Protein AF-A0A4S3LPV0-F1 (afdb_monomer)

Secondary structure (DSSP, 8-state):
-----TT---EEEEETTT--EEEEEEETTTTEEEEEE-S-GGGPPPPEEESS--TTEEE----

Mean predicted aligned error: 6.15 Å

pLDDT: mean 79.86, std 12.04, range [42.94, 90.88]

Foldseek 3Di:
DDDADLVQDWFWKAQQVPRFIWIWGQDPVVCWIWIGTDDDCVVDDDIDIGNDDDPRIDGPDPD

Structure (mmCIF, N/CA/C/O backbone):
data_AF-A0A4S3LPV0-F1
#
_entry.id   AF-A0A4S3LPV0-F1
#
loop_
_atom_site.group_PDB
_atom_site.id
_atom_site.type_symbol
_atom_site.label_atom_id
_atom_site.label_alt_id
_atom_site.label_comp_id
_atom_site.label_asym_id
_atom_site.label_entity_id
_atom_site.label_seq_id
_atom_site.pdbx_PDB_ins_code
_atom_site.Cartn_x
_atom_site.Cartn_y
_atom_site.Cartn_z
_atom_site.occupancy
_atom_site.B_iso_or_equiv
_atom_site.auth_seq_id
_atom_site.auth_comp_id
_atom_site.auth_asym_id
_atom_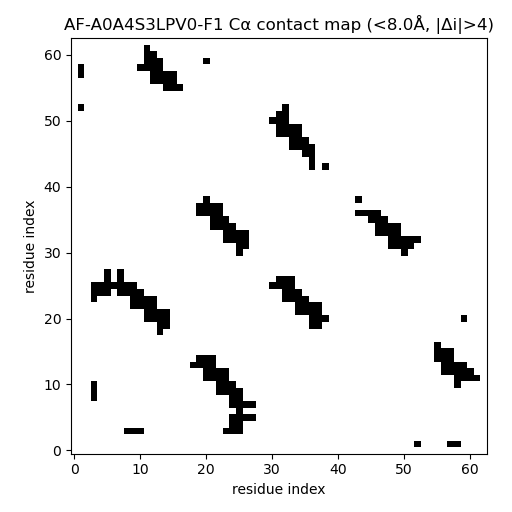site.auth_atom_id
_atom_site.pdbx_PDB_model_num
ATOM 1 N N . MET A 1 1 ? 6.884 -8.281 7.251 1.00 52.47 1 MET A N 1
ATOM 2 C CA . M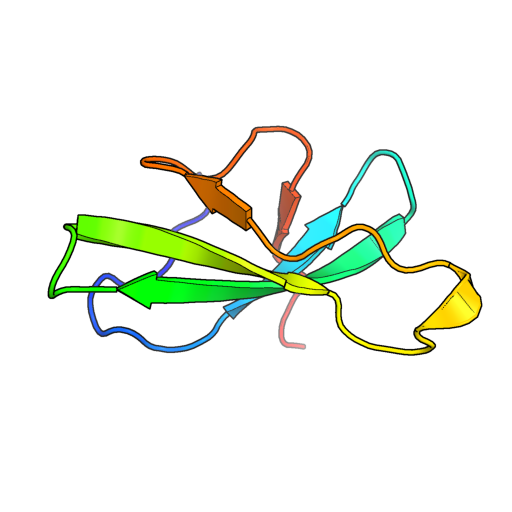ET A 1 1 ? 5.452 -7.986 7.015 1.00 52.47 1 MET A CA 1
ATOM 3 C C . MET A 1 1 ? 5.337 -6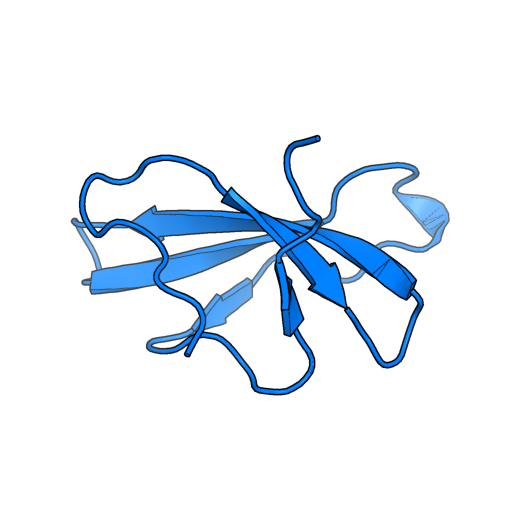.501 6.710 1.00 52.47 1 MET A C 1
ATOM 5 O O . MET A 1 1 ? 5.918 -5.719 7.451 1.00 52.47 1 MET A O 1
ATOM 9 N N . LEU A 1 2 ? 4.683 -6.108 5.615 1.00 63.41 2 LEU A N 1
ATOM 10 C CA . LEU A 1 2 ? 4.449 -4.689 5.327 1.00 63.41 2 LEU A CA 1
ATOM 11 C C . LEU A 1 2 ? 3.442 -4.154 6.339 1.00 63.41 2 LEU A C 1
ATOM 13 O O . LEU A 1 2 ? 2.358 -4.714 6.468 1.00 63.41 2 LEU A O 1
ATOM 17 N N . ASN A 1 3 ? 3.809 -3.104 7.065 1.00 66.31 3 ASN A N 1
ATOM 18 C CA . ASN A 1 3 ? 2.919 -2.471 8.026 1.00 66.31 3 ASN A CA 1
ATOM 19 C C . ASN A 1 3 ? 2.442 -1.144 7.435 1.00 66.31 3 ASN A C 1
ATOM 21 O O . ASN A 1 3 ? 3.135 -0.135 7.553 1.00 66.31 3 ASN A O 1
ATOM 25 N N . ILE A 1 4 ? 1.291 -1.146 6.756 1.00 66.75 4 ILE A N 1
ATOM 26 C CA . ILE A 1 4 ? 0.631 0.115 6.408 1.00 66.75 4 ILE A CA 1
ATOM 27 C C . ILE A 1 4 ? -0.053 0.623 7.677 1.00 66.75 4 ILE A C 1
ATOM 29 O O . ILE A 1 4 ? -0.915 -0.081 8.220 1.00 66.75 4 ILE A O 1
ATOM 33 N N . PRO A 1 5 ? 0.293 1.830 8.151 1.00 70.00 5 PRO A N 1
ATOM 34 C CA . PRO A 1 5 ? -0.335 2.403 9.324 1.00 70.00 5 PRO A CA 1
ATOM 35 C C . PRO A 1 5 ? -1.853 2.487 9.142 1.00 70.00 5 PRO A C 1
ATOM 37 O O . PRO A 1 5 ? -2.345 3.058 8.169 1.00 70.00 5 PRO A O 1
ATOM 40 N N . LYS A 1 6 ? -2.608 2.002 10.133 1.00 69.56 6 LYS A N 1
ATOM 41 C CA . LYS A 1 6 ? -4.068 2.205 10.198 1.00 69.56 6 LYS A CA 1
ATOM 42 C C . LYS A 1 6 ? -4.465 3.672 10.429 1.00 69.56 6 LYS A C 1
ATOM 44 O O . LYS A 1 6 ? -5.646 3.983 10.474 1.00 69.56 6 LYS A O 1
ATOM 49 N N . SER A 1 7 ? -3.495 4.580 10.557 1.00 69.81 7 SER A N 1
ATOM 50 C CA . SER A 1 7 ? -3.719 6.023 10.691 1.00 69.81 7 SER A CA 1
ATOM 51 C C . SER A 1 7 ? -4.176 6.703 9.394 1.00 69.81 7 SER A C 1
ATOM 53 O O . SER A 1 7 ? -4.358 7.914 9.383 1.00 69.81 7 SER A O 1
ATOM 55 N N . GLY A 1 8 ? -4.315 5.955 8.292 1.00 68.31 8 GLY A N 1
ATOM 56 C CA . GLY A 1 8 ? -4.657 6.489 6.968 1.00 68.31 8 GLY A CA 1
ATOM 57 C C . GLY A 1 8 ? -3.497 7.155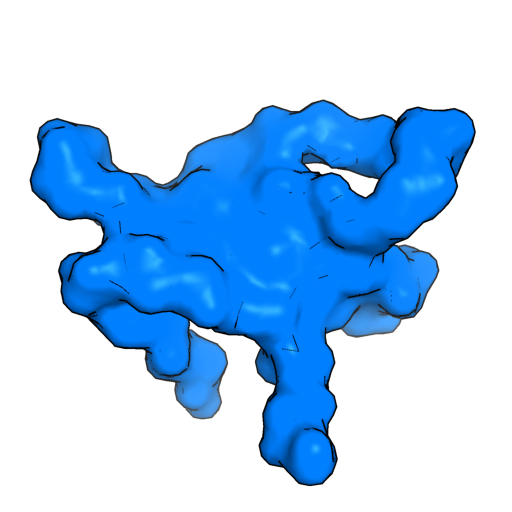 6.241 1.00 68.31 8 GLY A C 1
ATOM 58 O O . GLY A 1 8 ? -3.673 7.654 5.131 1.00 68.31 8 GLY A O 1
ATOM 59 N N . LYS A 1 9 ? -2.291 7.126 6.822 1.00 80.94 9 LYS A N 1
ATOM 60 C CA . LYS A 1 9 ? -1.092 7.615 6.146 1.00 80.94 9 LYS A CA 1
ATOM 61 C C . LYS A 1 9 ? -0.862 6.807 4.871 1.00 80.94 9 LYS A C 1
ATOM 63 O O . LYS A 1 9 ? -0.819 5.577 4.903 1.00 80.94 9 LYS A O 1
ATOM 68 N N . GLN A 1 10 ? -0.692 7.519 3.766 1.00 85.00 10 GLN A N 1
ATOM 69 C CA . GLN A 1 10 ? -0.358 6.910 2.492 1.00 85.00 10 GLN A CA 1
ATOM 70 C C . GLN A 1 10 ? 1.082 6.382 2.531 1.00 85.00 10 GLN A C 1
ATOM 72 O O . GLN A 1 10 ? 1.999 7.064 2.994 1.00 85.00 10 GLN A O 1
ATOM 77 N N . VAL A 1 11 ? 1.266 5.152 2.067 1.00 86.69 11 VAL A N 1
ATOM 78 C CA . VAL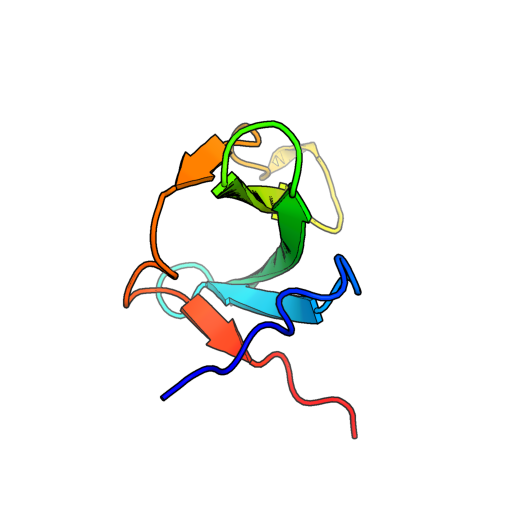 A 1 11 ? 2.551 4.461 1.984 1.00 86.69 11 VAL A CA 1
ATOM 79 C C . VAL A 1 11 ? 2.829 4.130 0.529 1.00 86.69 11 VAL A C 1
ATOM 81 O O . VAL A 1 11 ? 1.973 3.581 -0.167 1.00 86.69 11 VAL A O 1
ATOM 84 N N . SER A 1 12 ? 4.040 4.436 0.082 1.00 88.69 12 SER A N 1
ATOM 85 C CA . SER A 1 12 ? 4.506 4.053 -1.244 1.00 88.69 12 SER A CA 1
ATOM 86 C C . SER A 1 12 ? 4.808 2.556 -1.280 1.00 88.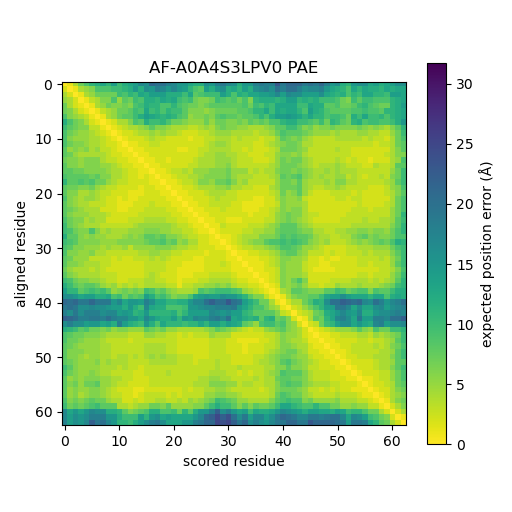69 12 SER A C 1
ATOM 88 O O . SER A 1 12 ? 5.592 2.027 -0.489 1.00 88.69 12 SER A O 1
ATOM 90 N N . LEU A 1 13 ? 4.185 1.868 -2.225 1.00 89.00 13 LEU A N 1
ATOM 91 C CA . LEU A 1 13 ? 4.383 0.462 -2.526 1.00 89.00 13 LEU A CA 1
ATOM 92 C C . LEU A 1 13 ? 4.884 0.289 -3.957 1.00 89.00 13 LEU A C 1
ATOM 94 O O . LEU A 1 13 ? 4.714 1.141 -4.829 1.00 89.00 13 LEU A O 1
ATOM 98 N N . ARG A 1 14 ? 5.458 -0.875 -4.219 1.00 88.44 14 ARG A N 1
ATOM 99 C CA . ARG A 1 14 ? 5.809 -1.330 -5.555 1.00 88.44 14 ARG A CA 1
ATOM 100 C C . ARG A 1 14 ? 5.205 -2.702 -5.791 1.00 88.44 14 ARG A C 1
ATOM 102 O O . ARG A 1 14 ? 5.223 -3.554 -4.909 1.00 88.44 14 ARG A O 1
ATOM 109 N N . ASN A 1 15 ? 4.658 -2.928 -6.978 1.00 86.56 15 ASN A N 1
ATOM 110 C CA . ASN A 1 15 ? 4.236 -4.260 -7.381 1.00 86.56 15 ASN A CA 1
ATOM 111 C C . ASN A 1 15 ? 5.465 -5.045 -7.858 1.00 86.56 15 ASN A C 1
ATOM 113 O O . ASN A 1 15 ? 6.031 -4.715 -8.897 1.00 86.56 15 ASN A O 1
ATOM 117 N N . LYS A 1 16 ? 5.854 -6.098 -7.141 1.00 85.88 16 LYS A N 1
ATOM 118 C CA . LYS A 1 16 ? 7.005 -6.956 -7.462 1.00 85.88 16 LYS A CA 1
ATOM 119 C C . LYS A 1 16 ? 6.908 -7.599 -8.840 1.00 85.88 16 LYS A C 1
ATOM 121 O O . LYS A 1 16 ? 7.917 -7.792 -9.505 1.00 85.88 16 LYS A O 1
ATOM 126 N N . ARG A 1 17 ? 5.691 -7.924 -9.284 1.00 83.12 17 ARG A N 1
ATOM 127 C CA . ARG A 1 17 ? 5.465 -8.617 -10.557 1.00 83.12 17 ARG A CA 1
ATOM 128 C C . ARG A 1 17 ? 5.607 -7.689 -11.756 1.00 83.12 17 ARG A C 1
ATOM 130 O O . ARG A 1 17 ? 6.066 -8.122 -12.803 1.00 83.12 17 ARG A O 1
ATOM 137 N N . THR A 1 18 ? 5.158 -6.440 -11.634 1.00 81.06 18 THR A N 1
ATOM 138 C CA . THR A 1 18 ? 5.128 -5.494 -12.765 1.00 81.06 18 THR A CA 1
ATOM 139 C C . THR A 1 18 ? 6.114 -4.338 -12.624 1.00 81.06 18 THR A C 1
ATOM 141 O O . THR A 1 18 ? 6.215 -3.519 -13.528 1.00 81.06 18 THR A O 1
ATOM 144 N N . GLY A 1 19 ? 6.785 -4.208 -11.480 1.00 82.94 19 GLY A N 1
ATOM 145 C CA . GLY A 1 19 ? 7.665 -3.090 -11.143 1.00 82.94 19 GLY A CA 1
ATOM 146 C C . GLY A 1 19 ? 6.953 -1.749 -10.932 1.00 82.94 19 GLY A C 1
ATOM 147 O O . GLY A 1 19 ? 7.630 -0.762 -10.647 1.00 82.94 19 GLY A O 1
ATOM 148 N N . ALA A 1 20 ? 5.623 -1.705 -11.062 1.00 85.19 20 ALA A N 1
ATOM 149 C CA . ALA A 1 20 ? 4.829 -0.478 -11.036 1.00 85.19 20 ALA A CA 1
ATOM 150 C C . ALA A 1 20 ? 4.761 0.126 -9.629 1.00 85.19 20 ALA A C 1
ATOM 152 O O . ALA A 1 20 ? 4.630 -0.613 -8.650 1.00 85.19 20 ALA A O 1
ATOM 153 N N . ALA A 1 21 ? 4.796 1.455 -9.545 1.00 87.88 21 ALA A N 1
ATOM 154 C CA . ALA A 1 21 ? 4.626 2.190 -8.298 1.00 87.88 21 ALA A CA 1
ATOM 155 C C . ALA A 1 21 ? 3.141 2.331 -7.942 1.00 87.88 21 ALA A C 1
ATOM 157 O O . ALA A 1 21 ? 2.291 2.575 -8.800 1.00 87.88 21 ALA A O 1
ATOM 158 N N . TRP A 1 22 ? 2.843 2.160 -6.662 1.00 89.50 22 TRP A N 1
ATOM 159 C CA . TRP A 1 22 ? 1.515 2.278 -6.085 1.00 89.50 22 TRP A CA 1
ATOM 160 C C . TRP A 1 22 ? 1.601 3.048 -4.778 1.00 89.50 22 TRP A C 1
ATOM 162 O O . TRP A 1 22 ? 2.634 3.096 -4.124 1.00 89.50 22 TRP A O 1
ATOM 172 N N . ALA A 1 23 ? 0.490 3.627 -4.383 1.00 89.88 23 ALA A N 1
ATOM 173 C CA . ALA A 1 23 ? 0.288 4.242 -3.101 1.00 89.88 23 ALA A CA 1
ATOM 174 C C . ALA A 1 23 ? -0.848 3.499 -2.410 1.00 89.88 23 ALA A C 1
ATOM 176 O O . ALA A 1 23 ? -1.867 3.201 -3.030 1.00 89.88 23 ALA A O 1
ATOM 177 N N . ALA A 1 24 ? -0.669 3.176 -1.139 1.00 89.88 24 ALA A N 1
ATOM 178 C CA . ALA A 1 24 ? -1.683 2.492 -0.362 1.00 89.88 24 ALA A CA 1
ATOM 179 C C . ALA A 1 24 ? -1.984 3.255 0.921 1.00 89.88 24 ALA A C 1
ATOM 181 O O . ALA A 1 24 ? -1.073 3.709 1.609 1.00 89.88 24 ALA A O 1
ATOM 182 N N . SER A 1 25 ? -3.261 3.393 1.248 1.00 89.62 25 SER A N 1
ATOM 183 C CA . SER A 1 25 ? -3.730 4.045 2.470 1.00 89.62 25 SER A CA 1
ATOM 184 C C . SER A 1 25 ? -4.820 3.206 3.123 1.00 89.62 25 SER A C 1
ATOM 186 O O . SER A 1 25 ? -5.536 2.463 2.455 1.00 89.62 25 SER A O 1
ATOM 188 N N . PHE A 1 26 ? -4.927 3.286 4.448 1.00 88.12 26 PHE A N 1
ATOM 189 C CA . PHE A 1 26 ? -6.007 2.627 5.176 1.00 88.12 26 PHE A CA 1
ATOM 190 C C . PHE A 1 26 ? -7.226 3.549 5.251 1.00 88.12 26 PHE A C 1
ATOM 192 O O . PHE A 1 26 ? -7.135 4.655 5.780 1.00 88.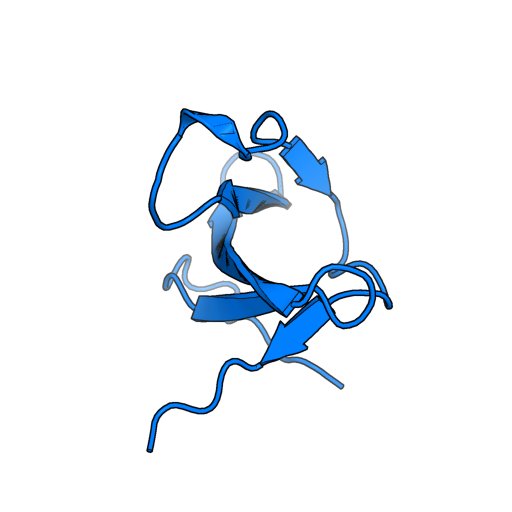12 26 PHE A O 1
ATOM 199 N N . ASN A 1 27 ? -8.361 3.093 4.735 1.00 86.50 27 ASN A N 1
ATOM 200 C CA . ASN A 1 27 ? -9.635 3.778 4.847 1.00 86.50 27 ASN A CA 1
ATOM 201 C C . ASN A 1 27 ? -10.364 3.271 6.099 1.00 86.50 27 ASN A C 1
ATOM 203 O O . ASN A 1 27 ? -10.838 2.142 6.175 1.00 86.50 27 ASN A O 1
ATOM 207 N N . TYR A 1 28 ? -10.446 4.134 7.105 1.00 81.75 28 TYR A N 1
ATOM 208 C CA . TYR A 1 28 ? -11.071 3.850 8.399 1.00 81.75 28 TYR A CA 1
ATOM 209 C C . TYR A 1 28 ? -12.599 3.743 8.330 1.00 81.75 28 TYR A C 1
ATOM 211 O O . TYR A 1 28 ? -13.196 3.142 9.216 1.00 81.75 28 TYR A O 1
ATOM 219 N N . THR A 1 29 ? -13.235 4.295 7.294 1.00 84.44 29 THR A N 1
ATOM 220 C CA . THR A 1 29 ? -14.693 4.240 7.134 1.00 84.44 29 THR A CA 1
ATOM 221 C C . THR A 1 29 ? -15.159 2.850 6.711 1.00 84.44 29 THR A C 1
ATOM 223 O O . THR A 1 29 ? -16.189 2.386 7.186 1.00 84.44 29 THR A O 1
ATOM 226 N N . ASN A 1 30 ? -14.403 2.175 5.838 1.00 85.81 30 ASN A N 1
ATOM 227 C CA . ASN A 1 30 ? -14.721 0.822 5.367 1.00 85.81 30 ASN A CA 1
ATOM 228 C C . ASN A 1 30 ? -13.792 -0.266 5.940 1.00 85.81 30 ASN A C 1
ATOM 230 O O . ASN A 1 30 ? -14.050 -1.450 5.746 1.00 85.81 30 ASN A O 1
ATOM 234 N N . GLY A 1 31 ? -12.732 0.113 6.659 1.00 86.38 31 GLY A N 1
ATOM 235 C CA . GLY A 1 31 ? -11.759 -0.815 7.233 1.00 86.38 31 GLY A CA 1
ATOM 236 C C . GLY A 1 31 ? -10.872 -1.506 6.195 1.00 86.38 31 GLY A C 1
ATOM 237 O O . GLY A 1 31 ? -10.305 -2.557 6.496 1.00 86.38 31 GLY A O 1
ATOM 238 N N . LEU A 1 32 ? -10.758 -0.952 4.983 1.00 90.25 32 LEU A N 1
ATOM 239 C CA . LEU A 1 32 ? -10.004 -1.535 3.873 1.00 90.25 32 LEU A CA 1
ATOM 240 C C . LEU A 1 32 ? -8.770 -0.704 3.525 1.00 90.25 32 LEU A C 1
ATOM 242 O O . LEU A 1 32 ? -8.699 0.499 3.766 1.00 90.25 32 LEU A O 1
ATOM 246 N N . TYR A 1 33 ? -7.792 -1.349 2.900 1.00 89.12 33 TYR A N 1
ATOM 247 C CA . TYR A 1 33 ? -6.679 -0.664 2.262 1.00 89.12 33 TYR A CA 1
ATOM 248 C C . TYR A 1 33 ? -7.068 -0.289 0.838 1.00 89.12 33 TYR A C 1
ATOM 250 O O . TYR A 1 33 ? -7.437 -1.152 0.040 1.00 89.12 33 TYR A O 1
ATOM 258 N N . LYS A 1 34 ? -6.958 0.993 0.510 1.00 90.88 34 LYS A N 1
ATOM 259 C CA . LYS A 1 34 ? -7.148 1.512 -0.839 1.00 90.88 34 LYS A CA 1
ATOM 260 C C . LYS A 1 34 ? -5.797 1.582 -1.539 1.00 90.88 34 LYS A C 1
ATOM 262 O O . LYS A 1 34 ? -4.847 2.125 -0.982 1.00 90.88 34 LYS A O 1
ATOM 267 N N . PHE A 1 35 ? -5.726 1.046 -2.752 1.00 90.31 35 PHE A N 1
ATOM 268 C CA . PHE A 1 35 ? -4.529 1.001 -3.585 1.00 90.31 35 PHE A CA 1
ATOM 269 C C . PHE A 1 35 ? -4.729 1.876 -4.811 1.00 90.31 35 PHE A C 1
ATOM 271 O O . PHE A 1 35 ? -5.618 1.639 -5.632 1.00 90.31 35 PHE A O 1
ATOM 278 N N . GLU A 1 36 ? -3.865 2.870 -4.945 1.00 90.50 36 GLU A N 1
ATOM 279 C CA . GLU A 1 36 ? -3.874 3.824 -6.037 1.00 90.50 36 GLU A CA 1
ATOM 280 C C . GLU A 1 36 ? -2.566 3.714 -6.826 1.00 90.50 36 GLU A C 1
ATOM 282 O O . GLU A 1 36 ? -1.480 3.738 -6.255 1.00 90.50 36 GLU A O 1
ATOM 287 N N . PRO A 1 37 ? -2.632 3.547 -8.143 1.00 88.69 37 PRO A N 1
ATOM 288 C CA . PRO A 1 37 ? -1.447 3.481 -8.984 1.00 88.69 37 PRO A CA 1
ATOM 289 C C . PRO A 1 37 ? -0.783 4.864 -9.092 1.00 88.69 37 PRO A C 1
ATOM 291 O O . PRO A 1 37 ? -1.463 5.880 -9.222 1.00 88.69 37 PRO A O 1
ATOM 294 N N . VAL A 1 38 ? 0.551 4.909 -9.076 1.00 86.12 38 VAL A N 1
ATOM 295 C CA . VAL A 1 38 ? 1.333 6.156 -9.117 1.00 86.12 38 VAL A CA 1
ATOM 296 C C . VAL A 1 38 ? 2.140 6.212 -10.414 1.00 86.12 38 VAL A C 1
ATOM 298 O O . VAL A 1 38 ? 2.886 5.285 -10.725 1.00 86.12 38 VAL A O 1
ATOM 301 N N . GLY A 1 39 ? 2.016 7.305 -11.173 1.00 76.62 39 GLY A N 1
ATOM 302 C CA . GLY A 1 39 ? 2.795 7.549 -12.394 1.00 76.62 39 GLY A CA 1
ATOM 303 C C . GLY A 1 39 ? 1.961 7.605 -13.677 1.00 76.62 39 GLY A C 1
ATOM 304 O O . GLY A 1 39 ? 0.827 8.078 -13.680 1.00 76.62 39 GLY A O 1
ATOM 305 N N . ASN A 1 40 ? 2.543 7.172 -14.801 1.00 66.81 40 ASN A N 1
ATOM 306 C CA . ASN A 1 40 ? 1.963 7.391 -16.128 1.00 66.81 40 ASN A CA 1
ATOM 307 C C . ASN A 1 40 ? 0.757 6.471 -16.407 1.00 66.81 40 ASN A C 1
ATOM 309 O O . ASN A 1 40 ? 0.908 5.270 -16.643 1.00 66.81 40 ASN A O 1
ATOM 313 N N . LEU A 1 41 ? -0.435 7.077 -16.428 1.00 60.03 41 LEU A N 1
ATOM 314 C CA . LEU A 1 41 ? -1.766 6.451 -16.482 1.00 60.03 41 LEU A CA 1
ATOM 315 C C . LEU A 1 41 ? -2.020 5.505 -17.664 1.00 60.03 41 LEU A C 1
ATOM 317 O O . LEU A 1 41 ? -2.939 4.693 -17.609 1.00 60.03 41 LEU A O 1
ATOM 321 N N . ARG A 1 42 ? -1.191 5.543 -18.712 1.00 56.16 42 ARG A N 1
ATOM 322 C CA . ARG A 1 42 ? -1.347 4.670 -19.888 1.00 56.16 42 ARG A CA 1
ATOM 323 C C . ARG A 1 42 ? -1.032 3.193 -19.621 1.00 56.16 42 ARG A C 1
ATOM 325 O O . ARG A 1 42 ? -1.555 2.342 -20.329 1.00 56.16 42 ARG A O 1
ATOM 332 N N . ALA A 1 43 ? -0.224 2.881 -18.605 1.00 56.94 43 ALA A N 1
ATOM 333 C CA . ALA A 1 43 ? 0.081 1.503 -18.188 1.00 56.94 43 ALA A CA 1
ATOM 334 C C . ALA A 1 43 ? -0.667 1.085 -16.905 1.00 56.94 43 ALA A C 1
ATOM 336 O O . ALA A 1 43 ? -0.426 0.012 -16.346 1.00 56.94 43 ALA A O 1
ATOM 337 N N . ILE A 1 44 ? -1.533 1.960 -16.393 1.00 60.94 44 ILE A N 1
ATOM 338 C CA . ILE A 1 44 ? -2.005 1.906 -15.018 1.00 60.94 44 ILE A CA 1
ATOM 339 C C . ILE A 1 44 ? -3.281 1.065 -14.892 1.00 60.94 44 ILE A C 1
ATOM 341 O O . ILE A 1 44 ? -4.304 1.318 -15.525 1.00 60.94 44 ILE A O 1
ATOM 345 N N . LYS A 1 45 ? -3.210 0.054 -14.021 1.00 67.25 45 LYS A N 1
ATOM 346 C CA . LYS A 1 45 ? -4.361 -0.752 -13.597 1.00 67.25 45 LYS A CA 1
ATOM 347 C C . LYS A 1 45 ? -5.309 0.099 -12.753 1.00 67.25 45 LYS A C 1
ATOM 349 O O . LYS A 1 45 ? -4.867 1.004 -12.056 1.00 67.25 45 LYS A O 1
ATOM 354 N N . ARG A 1 46 ? -6.605 -0.213 -12.791 1.00 82.25 46 ARG A N 1
ATOM 355 C CA . ARG A 1 46 ? -7.618 0.498 -11.999 1.00 82.25 46 ARG A CA 1
ATOM 356 C C . ARG A 1 46 ? -7.267 0.464 -10.499 1.00 82.25 46 ARG A C 1
ATOM 358 O O . ARG A 1 46 ? -6.798 -0.579 -10.033 1.00 82.25 46 ARG A O 1
ATOM 365 N N . PRO A 1 47 ? -7.507 1.564 -9.759 1.00 87.56 47 PRO A N 1
ATOM 366 C CA . PRO A 1 47 ? -7.481 1.545 -8.303 1.00 87.56 47 PRO A CA 1
ATOM 367 C C . PRO A 1 47 ? -8.391 0.441 -7.768 1.00 87.56 47 PRO A C 1
ATOM 369 O O . PRO A 1 47 ? -9.410 0.120 -8.386 1.00 87.56 47 PRO A O 1
ATOM 372 N N . PHE A 1 48 ? -8.033 -0.129 -6.626 1.00 89.69 48 PHE A N 1
ATOM 373 C CA . PHE A 1 48 ? -8.825 -1.174 -5.988 1.00 89.69 48 PHE A CA 1
ATOM 374 C C . PHE A 1 48 ? -8.689 -1.109 -4.469 1.00 89.69 48 PHE A C 1
ATOM 376 O O . PHE A 1 48 ? -7.805 -0.436 -3.938 1.00 89.69 48 PHE A O 1
ATOM 383 N N . GLU A 1 49 ? -9.569 -1.819 -3.773 1.00 90.81 49 GLU A N 1
ATOM 384 C CA . GLU A 1 49 ? -9.560 -1.935 -2.318 1.00 90.81 49 GLU A CA 1
ATOM 385 C C . GLU A 1 49 ? -9.344 -3.395 -1.912 1.00 90.81 49 GLU A C 1
ATOM 387 O O . GLU A 1 49 ? -9.771 -4.314 -2.611 1.00 90.81 49 GLU A O 1
ATOM 392 N N . SER A 1 50 ? -8.659 -3.618 -0.793 1.00 89.06 50 SER A N 1
ATOM 393 C CA . SER A 1 50 ? -8.407 -4.955 -0.255 1.00 89.06 50 SER A CA 1
ATOM 394 C C . SER A 1 50 ? -8.328 -4.918 1.275 1.00 89.06 50 SER A C 1
ATOM 396 O O . SER A 1 50 ? -7.779 -3.967 1.832 1.00 89.06 50 SER A O 1
ATOM 398 N N . PRO A 1 51 ? -8.830 -5.944 1.989 1.00 88.44 51 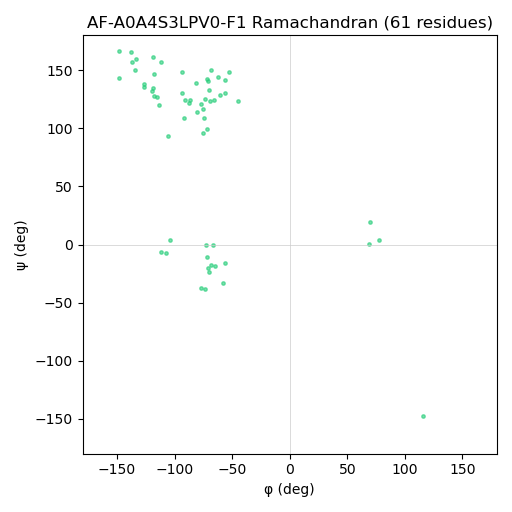PRO A N 1
ATOM 399 C CA . PRO A 1 51 ? -8.739 -6.014 3.451 1.00 88.44 51 PRO A CA 1
ATOM 400 C C . PRO A 1 51 ? -7.304 -6.230 3.952 1.00 88.44 51 PRO A C 1
ATOM 402 O O . PRO A 1 51 ? -7.001 -5.980 5.116 1.00 88.44 51 PRO A O 1
ATOM 405 N N . CYS A 1 52 ? -6.402 -6.683 3.082 1.00 86.44 52 CYS A N 1
ATOM 406 C CA . CYS A 1 52 ? -4.994 -6.896 3.389 1.00 86.4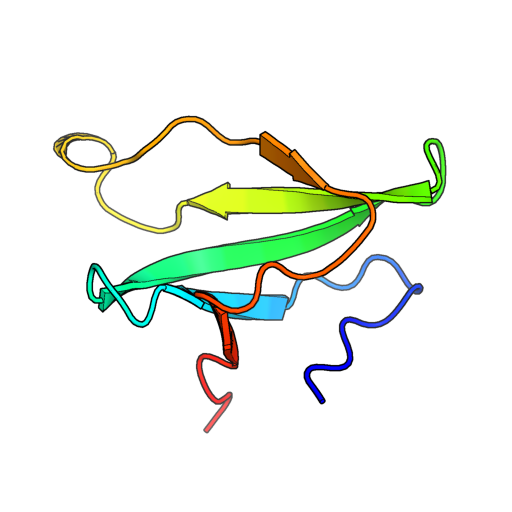4 52 CYS A CA 1
ATOM 407 C C . CYS A 1 52 ? -4.098 -6.416 2.245 1.00 86.44 52 CYS A C 1
ATOM 409 O O . CYS A 1 52 ? -4.560 -6.182 1.127 1.00 86.44 52 CYS A O 1
ATOM 411 N N . ILE A 1 53 ? -2.802 -6.277 2.525 1.00 84.62 53 ILE A N 1
ATOM 412 C CA . ILE A 1 53 ? -1.804 -5.939 1.508 1.00 84.62 53 ILE A CA 1
ATOM 413 C C . ILE A 1 53 ? -1.533 -7.188 0.672 1.00 84.62 53 ILE A C 1
ATOM 415 O O . ILE A 1 53 ? -1.034 -8.169 1.233 1.00 84.62 53 ILE A O 1
ATOM 419 N N . PRO A 1 54 ? -1.833 -7.176 -0.638 1.00 87.44 54 PRO A N 1
ATOM 420 C CA . PRO A 1 54 ? -1.597 -8.346 -1.465 1.00 87.44 54 PRO A CA 1
ATOM 421 C C . PRO A 1 54 ? -0.098 -8.696 -1.509 1.00 87.44 54 PRO A C 1
ATOM 423 O O . PRO A 1 54 ? 0.750 -7.794 -1.506 1.00 87.44 54 PRO A O 1
ATOM 426 N N . PRO A 1 55 ? 0.260 -9.990 -1.539 1.00 87.12 55 PRO A N 1
ATOM 427 C CA . PRO A 1 55 ? 1.645 -10.445 -1.429 1.00 87.12 55 PRO A CA 1
ATOM 428 C C . PRO A 1 55 ? 2.526 -10.000 -2.600 1.00 87.12 55 PRO A C 1
ATOM 430 O O . PRO A 1 55 ? 3.750 -10.012 -2.478 1.00 87.12 55 PRO A O 1
ATOM 433 N N . GLU A 1 56 ? 1.942 -9.602 -3.729 1.00 86.94 56 GLU A N 1
ATOM 434 C CA . GLU A 1 56 ? 2.650 -9.027 -4.868 1.00 86.94 56 GLU A CA 1
ATOM 435 C C . GLU A 1 56 ? 3.167 -7.606 -4.619 1.00 86.94 56 GLU A C 1
ATOM 437 O O . GLU A 1 56 ? 3.967 -7.122 -5.417 1.00 86.94 56 GLU A O 1
ATOM 442 N N . PHE A 1 57 ? 2.760 -6.942 -3.537 1.00 87.56 57 PHE A N 1
ATOM 443 C CA . PHE A 1 57 ? 3.279 -5.629 -3.174 1.00 87.56 57 PHE A CA 1
ATOM 444 C C . PHE A 1 57 ? 4.457 -5.728 -2.205 1.00 87.56 57 PHE A C 1
ATOM 446 O O . PHE A 1 57 ? 4.558 -6.641 -1.385 1.00 87.56 57 PHE A O 1
ATOM 453 N N . GLU A 1 58 ? 5.365 -4.770 -2.319 1.00 88.12 58 GLU A N 1
ATOM 454 C CA . GLU A 1 58 ? 6.472 -4.516 -1.402 1.00 88.12 58 GLU A CA 1
ATOM 455 C C . GLU A 1 58 ? 6.552 -3.024 -1.079 1.00 88.12 58 GLU A C 1
ATOM 457 O O . GLU A 1 58 ? 6.002 -2.202 -1.812 1.00 88.12 58 GLU A O 1
ATOM 462 N N . ALA A 1 59 ? 7.209 -2.659 0.021 1.00 83.31 59 ALA A N 1
ATOM 463 C CA . ALA A 1 59 ? 7.433 -1.260 0.356 1.00 83.31 59 ALA A CA 1
ATOM 464 C C . ALA A 1 59 ? 8.360 -0.669 -0.702 1.00 83.31 59 ALA A C 1
ATOM 466 O O . ALA A 1 59 ? 9.464 -1.171 -0.909 1.00 83.31 59 ALA A O 1
ATOM 467 N N . ALA A 1 60 ? 7.923 0.407 -1.351 1.00 76.69 60 ALA A N 1
ATOM 468 C CA . ALA A 1 60 ? 8.844 1.241 -2.098 1.00 76.69 60 ALA A CA 1
ATOM 469 C C . ALA A 1 60 ? 9.606 2.039 -1.038 1.00 76.69 60 ALA A C 1
ATOM 471 O O . ALA A 1 60 ? 9.056 2.986 -0.479 1.00 76.69 60 ALA A O 1
ATOM 472 N N . GLY A 1 61 ? 10.793 1.554 -0.660 1.00 60.97 61 GLY A N 1
ATOM 473 C CA . GLY A 1 61 ? 11.578 2.108 0.439 1.00 60.97 61 GLY A CA 1
ATOM 474 C C . GLY A 1 61 ? 11.629 3.634 0.384 1.00 60.97 61 GLY A C 1
ATOM 475 O O . GLY A 1 61 ? 12.017 4.211 -0.628 1.00 60.97 61 GLY A O 1
ATOM 476 N N . THR A 1 62 ? 11.210 4.283 1.467 1.00 50.78 62 THR A N 1
ATOM 477 C CA . THR A 1 62 ? 11.578 5.672 1.746 1.00 50.78 62 THR A CA 1
ATOM 478 C C . THR A 1 62 ? 13.049 5.657 2.131 1.00 50.78 62 THR A C 1
ATOM 480 O O . THR A 1 62 ? 13.373 5.253 3.249 1.00 50.78 62 THR A O 1
ATOM 483 N N . HIS A 1 63 ? 13.910 5.986 1.172 1.00 42.94 63 HIS A N 1
ATOM 484 C CA . HIS A 1 63 ? 15.319 6.268 1.418 1.00 42.94 63 HIS A CA 1
ATOM 485 C C . HIS A 1 63 ? 15.501 7.737 1.797 1.00 42.94 63 HIS A C 1
ATOM 487 O O . HIS A 1 63 ? 14.685 8.562 1.321 1.00 42.94 63 HIS A O 1
#

Sequence (63 aa):
MLNIPKSGKQVSLRNKRTGAAWAASFNYTNGLYKFEPVGNLRAIKRPFESPCIPPEFEAAGTH

Radius of gyration: 11.11 Å; Cα contacts (8 Å, |Δi|>4): 119; chains: 1; bounding box: 30×18×31 Å

Solvent-accessible surface area (backbone atoms only — not comparable to full-atom values): 3869 Å² total; per-residue (Å²): 131,89,80,78,48,80,81,38,52,74,39,53,27,26,30,72,86,76,68,44,43,29,36,35,27,31,39,78,92,80,66,27,36,40,39,39,65,53,78,73,68,90,82,54,67,80,64,52,73,33,84,62,84,59,85,56,51,42,76,45,75,86,124